Protein AF-X1DCF5-F1 (afdb_monomer)

Radius of gyration: 24.61 Å; Cα contacts (8 Å, |Δi|>4): 69; chains: 1; bounding box: 51×44×69 Å

Structure (mmCIF, N/CA/C/O backbone):
data_AF-X1DCF5-F1
#
_entry.id   AF-X1DCF5-F1
#
loop_
_atom_site.group_PDB
_atom_site.id
_atom_site.type_symbol
_atom_site.label_atom_id
_atom_site.l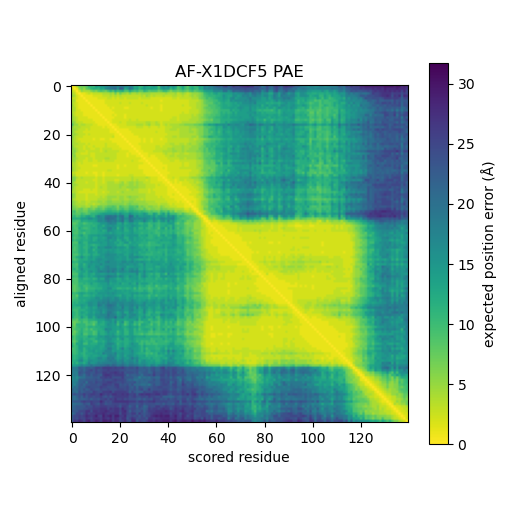abel_alt_id
_atom_site.label_comp_id
_atom_site.label_asym_id
_atom_site.label_entity_id
_atom_site.label_seq_id
_atom_site.pdbx_PDB_ins_code
_atom_site.Cartn_x
_atom_site.Cartn_y
_atom_site.Cartn_z
_atom_site.occupancy
_atom_site.B_iso_or_equiv
_atom_site.auth_seq_id
_atom_site.auth_comp_id
_atom_site.auth_asym_id
_atom_site.auth_atom_id
_atom_site.pdbx_PDB_model_num
ATOM 1 N N . MET A 1 1 ? -8.708 -1.038 5.084 1.00 56.81 1 MET A N 1
ATOM 2 C CA . MET A 1 1 ? -8.539 0.153 5.953 1.00 56.81 1 MET A CA 1
ATOM 3 C C . MET A 1 1 ? -9.930 0.722 6.205 1.00 56.81 1 MET A C 1
ATOM 5 O O . MET A 1 1 ? -10.737 0.665 5.289 1.00 56.81 1 MET A O 1
ATOM 9 N N . VAL A 1 2 ? -10.274 1.160 7.418 1.00 62.06 2 VAL A N 1
ATOM 10 C CA . VAL A 1 2 ? -11.663 1.565 7.713 1.00 62.06 2 VAL A CA 1
ATOM 11 C C . VAL A 1 2 ? -11.888 2.995 7.244 1.00 62.06 2 VAL A C 1
ATOM 13 O O . VAL A 1 2 ? -11.294 3.927 7.783 1.00 62.06 2 VAL A O 1
ATOM 16 N N . ASN A 1 3 ? -12.717 3.134 6.211 1.00 76.62 3 ASN A N 1
ATOM 17 C CA . ASN A 1 3 ? -13.046 4.404 5.577 1.00 76.62 3 ASN A CA 1
ATOM 18 C C . ASN A 1 3 ? -13.928 5.270 6.505 1.00 76.62 3 ASN A C 1
ATOM 20 O O . ASN A 1 3 ? -14.610 4.743 7.390 1.00 76.62 3 ASN A 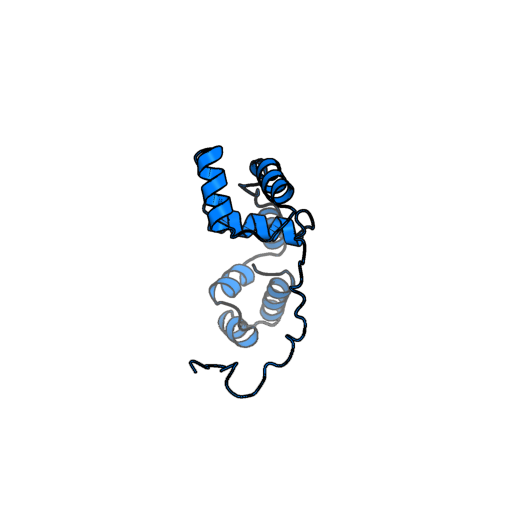O 1
ATOM 24 N N . LYS A 1 4 ? -13.946 6.593 6.301 1.00 84.88 4 LYS A N 1
ATOM 25 C CA . LYS A 1 4 ? -14.737 7.564 7.086 1.00 84.88 4 LYS A CA 1
ATOM 26 C C . LYS A 1 4 ? -16.213 7.172 7.176 1.00 84.88 4 LYS A C 1
ATOM 28 O O . LYS A 1 4 ? -16.801 7.231 8.253 1.00 84.88 4 LYS A O 1
ATOM 33 N N . ILE A 1 5 ? -16.755 6.655 6.075 1.00 87.50 5 ILE A N 1
ATOM 34 C CA . ILE A 1 5 ? -18.135 6.166 5.961 1.00 87.50 5 ILE A CA 1
ATOM 35 C C . ILE A 1 5 ? -18.414 5.030 6.960 1.00 87.50 5 ILE A C 1
ATOM 37 O O . ILE A 1 5 ? -19.437 5.033 7.641 1.00 87.50 5 ILE A O 1
ATOM 41 N N . MET A 1 6 ? -17.487 4.079 7.115 1.00 89.56 6 MET A N 1
ATOM 42 C CA . MET A 1 6 ? -17.650 2.951 8.042 1.00 89.56 6 MET A CA 1
ATOM 43 C C . MET A 1 6 ? -17.630 3.419 9.503 1.00 89.56 6 MET A C 1
ATOM 45 O O . MET A 1 6 ? -18.449 2.966 10.300 1.00 89.56 6 MET A O 1
ATOM 49 N N . TYR A 1 7 ? -16.727 4.345 9.855 1.00 92.12 7 TYR A N 1
ATOM 50 C CA . TYR A 1 7 ? -16.682 4.938 11.198 1.00 92.12 7 TYR A CA 1
ATOM 51 C C . TYR A 1 7 ? -17.992 5.661 11.533 1.00 92.12 7 TYR A C 1
ATOM 53 O O . TYR A 1 7 ? -18.589 5.404 12.579 1.00 92.12 7 TYR A O 1
ATOM 61 N N . GLN A 1 8 ? -18.471 6.507 10.618 1.00 92.50 8 GLN A N 1
ATOM 62 C CA . GLN A 1 8 ? -19.729 7.233 10.780 1.00 92.50 8 GLN A CA 1
ATOM 63 C C . GLN A 1 8 ? -20.922 6.282 10.916 1.00 92.50 8 GLN A C 1
ATOM 65 O O . GLN A 1 8 ? -21.755 6.491 11.796 1.00 92.50 8 GLN A O 1
ATOM 70 N N . LYS A 1 9 ? -20.968 5.201 10.124 1.00 93.75 9 LYS A N 1
ATOM 71 C CA . LYS A 1 9 ? -22.010 4.166 10.214 1.00 93.75 9 LYS A CA 1
ATOM 72 C C . LYS A 1 9 ? -22.028 3.505 11.599 1.00 93.75 9 LYS A C 1
ATOM 74 O O . LYS A 1 9 ? -23.087 3.404 12.208 1.00 93.75 9 LYS A O 1
ATOM 79 N N . ILE A 1 10 ? -20.866 3.136 12.148 1.00 94.19 10 ILE A N 1
ATOM 80 C CA . ILE A 1 10 ? -20.762 2.561 13.505 1.00 94.19 10 ILE A CA 1
ATOM 81 C C . ILE A 1 10 ? -21.236 3.563 14.571 1.00 94.19 10 ILE A C 1
ATOM 83 O O . ILE A 1 10 ? -22.005 3.196 15.459 1.00 94.19 10 ILE A O 1
ATOM 87 N N . GLN A 1 11 ? -20.812 4.829 14.487 1.00 94.44 11 GLN A N 1
ATOM 88 C CA . GLN A 1 11 ? -21.227 5.869 15.441 1.00 94.44 11 GLN A CA 1
ATOM 89 C C . GLN A 1 11 ? -22.714 6.224 15.324 1.00 94.44 11 GLN A C 1
ATOM 91 O O . GLN A 1 11 ? -23.342 6.597 16.312 1.00 94.44 11 GLN A O 1
ATOM 96 N N . HIS A 1 12 ? -23.298 6.119 14.130 1.00 94.69 12 HIS A N 1
ATOM 97 C CA . HIS A 1 12 ? -24.735 6.281 13.909 1.00 94.69 12 HIS A CA 1
ATOM 98 C C . HIS A 1 12 ? -25.540 5.212 14.647 1.00 94.69 12 HIS A C 1
ATOM 100 O O . HIS A 1 12 ? -26.401 5.550 15.454 1.00 94.69 12 HIS A O 1
ATOM 106 N N . PHE A 1 13 ? -25.210 3.933 14.458 1.00 94.75 13 PHE A N 1
ATOM 107 C CA . PHE A 1 13 ? -25.896 2.849 15.166 1.00 94.75 13 PHE A CA 1
ATOM 108 C C . PHE A 1 13 ? -25.682 2.897 16.680 1.00 94.75 13 PHE A C 1
ATOM 110 O O . PHE A 1 13 ? -26.622 2.669 17.438 1.00 94.75 13 PHE A O 1
ATOM 117 N N . LYS A 1 14 ? -24.482 3.279 17.133 1.00 94.00 14 LYS A N 1
ATOM 118 C CA . LYS A 1 14 ? -24.216 3.522 18.556 1.00 94.00 14 LYS A CA 1
ATOM 119 C C . LYS A 1 14 ? -25.152 4.584 19.140 1.00 94.00 14 LYS A C 1
ATOM 121 O O . LYS A 1 14 ? -25.710 4.373 20.209 1.00 94.00 14 LYS A O 1
ATOM 126 N N . ARG A 1 15 ? -25.341 5.711 18.442 1.00 94.44 15 ARG A N 1
ATOM 127 C CA . ARG A 1 15 ? -26.264 6.781 18.867 1.00 94.44 15 ARG A CA 1
ATOM 128 C C . ARG A 1 15 ? -27.724 6.328 18.886 1.00 94.44 15 ARG A C 1
ATOM 130 O O . ARG A 1 15 ? -28.491 6.829 19.693 1.00 94.44 15 ARG A O 1
ATOM 137 N N . LYS A 1 16 ? -28.086 5.356 18.044 1.00 94.56 16 LYS A N 1
ATOM 138 C CA . LYS A 1 16 ? -29.400 4.697 18.050 1.00 94.56 16 LYS A CA 1
ATOM 139 C C . LYS A 1 16 ? -29.566 3.623 19.140 1.00 94.56 16 LYS A C 1
ATOM 141 O O . LYS A 1 16 ? -30.623 3.012 19.201 1.00 94.56 16 LYS A O 1
ATOM 146 N N . GLY A 1 17 ? -28.550 3.366 19.968 1.00 94.00 17 GLY A N 1
ATOM 147 C CA . GLY A 1 17 ? -28.625 2.395 21.067 1.00 94.00 17 GLY A CA 1
ATOM 148 C C . GLY A 1 17 ? -28.310 0.944 20.689 1.00 94.00 17 GLY A C 1
ATOM 149 O O . GLY A 1 17 ? -28.519 0.049 21.500 1.00 94.00 17 GLY A O 1
ATOM 150 N N . PHE A 1 18 ? -27.783 0.685 19.488 1.00 94.56 18 PHE A N 1
ATOM 151 C CA . PHE A 1 18 ? -27.455 -0.678 19.060 1.00 94.56 18 PHE A CA 1
ATOM 152 C C . PHE A 1 18 ? -26.264 -1.238 19.839 1.00 94.56 18 PHE A C 1
ATOM 154 O O . PHE A 1 18 ? -25.262 -0.548 20.067 1.00 94.56 18 PHE A O 1
ATOM 161 N N . THR A 1 19 ? -26.320 -2.532 20.164 1.00 94.88 19 THR A N 1
ATOM 162 C CA . THR A 1 19 ? -25.177 -3.223 20.763 1.00 94.88 19 THR A CA 1
ATOM 163 C C . THR A 1 19 ? -24.071 -3.448 19.727 1.00 94.88 19 THR A C 1
ATOM 165 O O . THR A 1 19 ? -24.294 -3.466 18.515 1.00 94.88 19 THR A O 1
ATOM 168 N N . LYS A 1 20 ? -22.837 -3.689 20.188 1.00 94.50 20 LYS A N 1
ATOM 169 C CA . LYS A 1 20 ? -21.716 -4.017 19.288 1.00 94.50 20 LYS A CA 1
ATOM 170 C C . LYS A 1 20 ? -21.998 -5.259 18.430 1.00 94.50 20 LYS A C 1
ATOM 172 O O . LYS A 1 20 ? -21.485 -5.333 17.318 1.00 94.50 20 LYS A O 1
ATOM 177 N N . ALA A 1 21 ? -22.750 -6.232 18.950 1.00 94.62 21 ALA A N 1
ATOM 178 C CA . ALA A 1 21 ? -23.097 -7.454 18.226 1.00 94.62 21 ALA A CA 1
ATOM 179 C C . ALA A 1 21 ? -24.100 -7.171 17.100 1.00 94.62 21 ALA A C 1
ATOM 181 O O . ALA A 1 21 ? -23.928 -7.668 15.989 1.00 94.62 21 ALA A O 1
ATOM 182 N N . ASP A 1 22 ? -25.086 -6.315 17.356 1.00 94.81 22 ASP A N 1
ATOM 183 C CA . ASP A 1 22 ? -26.091 -5.943 16.355 1.00 94.81 22 ASP A CA 1
ATOM 184 C C . ASP A 1 22 ? -25.469 -5.094 15.255 1.00 94.81 22 ASP A C 1
ATOM 186 O O . ASP A 1 22 ? -25.703 -5.341 14.082 1.00 94.81 22 ASP A O 1
ATOM 190 N N . ILE A 1 23 ? -24.549 -4.190 15.603 1.00 94.06 23 ILE A N 1
ATOM 191 C CA . ILE A 1 23 ? -23.789 -3.433 14.601 1.00 94.06 23 ILE A CA 1
ATOM 192 C C . ILE A 1 23 ? -22.998 -4.370 13.685 1.00 94.06 23 ILE A C 1
ATOM 194 O O . ILE A 1 23 ? -22.948 -4.130 12.483 1.00 94.06 23 ILE A O 1
ATOM 198 N N . VAL A 1 24 ? -22.377 -5.434 14.207 1.00 95.25 24 VAL A N 1
ATOM 199 C CA . VAL A 1 24 ? -21.679 -6.424 13.364 1.00 95.25 24 VAL A CA 1
ATOM 200 C C . VAL A 1 24 ? -22.652 -7.096 12.395 1.00 95.25 24 VAL A C 1
ATOM 202 O O . VAL A 1 24 ? -22.334 -7.184 11.211 1.00 95.25 24 VAL A O 1
ATOM 205 N N . ARG A 1 25 ? -23.832 -7.510 12.876 1.00 94.31 25 ARG A N 1
ATOM 206 C CA . ARG A 1 25 ? -24.875 -8.147 12.057 1.00 94.31 25 ARG A CA 1
ATOM 207 C C . ARG A 1 25 ? -25.408 -7.208 10.968 1.00 94.31 25 ARG A C 1
ATOM 209 O O . ARG A 1 25 ? -25.388 -7.573 9.802 1.00 94.31 25 ARG A O 1
ATOM 216 N N . GLU A 1 26 ? -25.760 -5.978 11.328 1.00 93.19 26 GLU A N 1
ATOM 217 C CA . GLU A 1 26 ? -26.336 -4.975 10.417 1.00 93.19 26 GLU A CA 1
ATOM 218 C C . GLU A 1 26 ? -25.335 -4.411 9.402 1.00 93.19 26 GLU A C 1
ATOM 220 O O . GLU A 1 26 ? -25.681 -4.023 8.287 1.00 93.19 26 GLU A O 1
ATOM 225 N N . THR A 1 27 ? -24.064 -4.282 9.792 1.00 89.62 27 THR A N 1
ATOM 226 C CA . THR A 1 27 ? -23.052 -3.652 8.932 1.00 89.62 27 THR A CA 1
ATOM 227 C C . THR A 1 27 ? -22.200 -4.650 8.155 1.00 89.62 27 THR A C 1
ATOM 229 O O . THR A 1 27 ? -21.484 -4.219 7.251 1.00 89.62 27 THR A O 1
ATOM 232 N N . GLY A 1 28 ? -22.229 -5.939 8.513 1.00 91.25 28 GLY A N 1
ATOM 233 C CA . GLY A 1 28 ? -21.340 -6.970 7.963 1.00 91.25 28 GLY A CA 1
ATOM 234 C C . GLY A 1 28 ? -19.855 -6.731 8.268 1.00 91.25 28 GLY A C 1
ATOM 235 O O . GLY A 1 28 ? -18.975 -7.340 7.662 1.00 91.25 28 GLY A O 1
ATOM 236 N N . LEU A 1 29 ? -19.537 -5.803 9.177 1.00 91.31 29 LEU A N 1
ATOM 237 C CA . LEU A 1 29 ? -18.163 -5.418 9.477 1.00 91.31 29 LEU A CA 1
ATOM 238 C C . LEU A 1 29 ? -17.488 -6.418 10.410 1.00 91.31 29 LEU A C 1
ATOM 240 O O . LEU A 1 29 ? -18.095 -6.958 11.330 1.00 91.31 29 LEU A O 1
ATOM 244 N N . ASN A 1 30 ? -16.172 -6.579 10.245 1.00 91.56 30 ASN A N 1
ATOM 245 C CA . ASN A 1 30 ? -15.376 -7.408 11.143 1.00 91.56 30 ASN A CA 1
ATOM 246 C C . ASN A 1 30 ? -15.572 -6.987 12.616 1.00 91.56 30 ASN A C 1
ATOM 248 O O . ASN A 1 30 ? -15.445 -5.8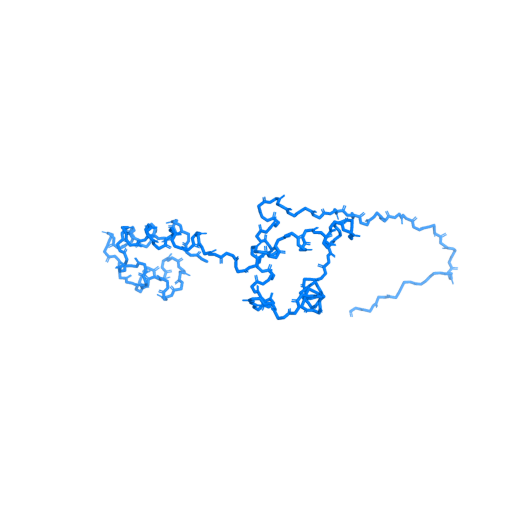08 12.963 1.00 91.56 30 ASN A O 1
ATOM 252 N N . LYS A 1 31 ? -15.796 -7.968 13.496 1.00 93.62 31 LYS A N 1
ATOM 253 C CA . LYS A 1 31 ? -15.991 -7.778 14.942 1.00 93.62 31 LYS A CA 1
ATOM 254 C C . LYS A 1 31 ? -14.938 -6.867 15.585 1.00 93.62 31 LYS A C 1
ATOM 256 O O . LYS A 1 31 ? -15.290 -5.949 16.325 1.00 93.62 31 LYS A O 1
ATOM 261 N N . ARG A 1 32 ? -13.651 -7.056 15.265 1.00 91.88 32 ARG A N 1
ATOM 262 C CA . ARG A 1 32 ? -12.551 -6.234 15.809 1.00 91.88 32 ARG A CA 1
ATOM 263 C C . ARG A 1 32 ? -12.644 -4.779 15.351 1.00 91.88 32 ARG A C 1
ATOM 265 O O . ARG A 1 32 ? -12.375 -3.873 16.136 1.00 91.88 32 ARG A O 1
ATOM 272 N N . THR A 1 33 ? -13.057 -4.554 14.105 1.00 90.94 33 THR A N 1
ATOM 273 C CA . THR A 1 33 ? -13.303 -3.215 13.556 1.00 90.94 33 THR A CA 1
ATOM 274 C C . THR A 1 33 ? -14.421 -2.522 14.321 1.00 90.94 33 THR A C 1
ATOM 276 O O . THR A 1 33 ? -14.204 -1.432 14.849 1.00 90.94 33 THR A O 1
ATOM 279 N N . VAL A 1 34 ? -15.584 -3.167 14.449 1.00 94.06 34 VAL A N 1
ATOM 280 C CA . VAL A 1 34 ? -16.724 -2.587 15.171 1.00 94.06 34 VAL A CA 1
ATOM 281 C C . VAL A 1 34 ? -16.327 -2.234 16.598 1.00 94.06 34 VAL A C 1
ATOM 283 O O . VAL A 1 34 ? -16.520 -1.101 17.023 1.00 94.06 34 VAL A O 1
ATOM 286 N N . TRP A 1 35 ? -15.684 -3.153 17.316 1.00 93.88 35 TRP A N 1
ATOM 287 C CA . TRP A 1 35 ? -15.281 -2.929 18.703 1.00 93.88 35 TRP A CA 1
ATOM 288 C C . TRP A 1 35 ? -14.301 -1.769 18.864 1.00 93.88 35 TRP A C 1
ATOM 290 O O . TRP A 1 35 ? -14.487 -0.928 19.744 1.00 93.88 35 TRP A O 1
ATOM 300 N N . LYS A 1 36 ? -13.290 -1.696 17.992 1.00 91.81 36 LYS A N 1
ATOM 301 C CA . LYS A 1 36 ? -12.299 -0.619 18.002 1.00 91.81 36 LYS A CA 1
ATOM 302 C C . LYS A 1 36 ? -12.954 0.744 17.797 1.00 91.81 36 LYS A C 1
ATOM 304 O O . LYS A 1 36 ? -12.678 1.671 18.554 1.00 91.81 36 LYS A O 1
ATOM 309 N N . TYR A 1 37 ? -13.792 0.878 16.771 1.00 92.69 37 TYR A N 1
ATOM 310 C CA . TYR A 1 37 ? -14.348 2.177 16.396 1.00 92.69 37 TYR A CA 1
ATOM 311 C C . TYR A 1 37 ? -15.555 2.582 17.233 1.00 92.69 37 TYR A C 1
ATOM 313 O O . TYR A 1 37 ? -15.737 3.774 17.443 1.00 92.69 37 TYR A O 1
ATOM 321 N N . TYR A 1 38 ? -16.315 1.637 17.788 1.00 93.25 38 TYR A N 1
ATOM 322 C CA . TYR A 1 38 ? -17.426 1.919 18.703 1.00 93.25 38 TYR A CA 1
ATOM 323 C C . TYR A 1 38 ? -16.971 2.706 19.943 1.00 93.25 38 TYR A C 1
ATOM 325 O O . TYR A 1 38 ? -17.631 3.658 20.373 1.00 93.25 38 TYR A O 1
ATOM 333 N N . SER A 1 39 ? -15.809 2.347 20.495 1.00 91.62 39 SER A N 1
ATOM 334 C CA . SER A 1 39 ? -15.211 3.016 21.660 1.00 91.62 39 SER A CA 1
ATOM 335 C C . SER A 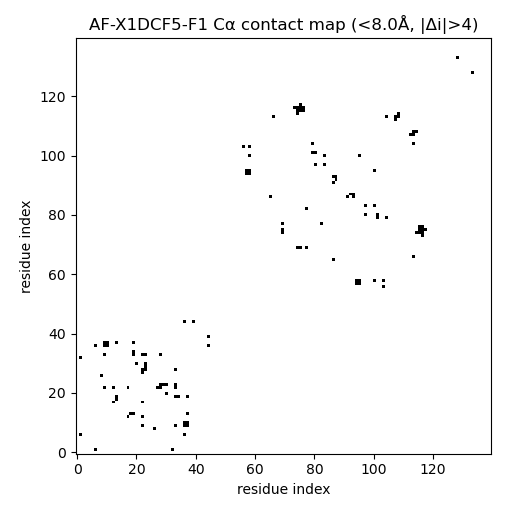1 39 ? -14.317 4.213 21.297 1.00 91.62 39 SER A C 1
ATOM 337 O O . SER A 1 39 ? -13.782 4.873 22.186 1.00 91.62 39 SER A O 1
ATOM 339 N N . MET A 1 40 ? -14.123 4.509 20.008 1.00 92.06 40 MET A N 1
ATOM 340 C CA . MET A 1 40 ? -13.229 5.574 19.549 1.00 92.06 40 MET A CA 1
ATOM 341 C C . MET A 1 40 ? -13.989 6.892 19.371 1.00 92.06 40 MET A C 1
ATOM 343 O O . MET A 1 40 ? -14.920 6.978 18.570 1.00 92.06 40 MET A O 1
ATOM 347 N N . SER A 1 41 ? -13.563 7.935 20.087 1.00 91.50 41 SER A N 1
ATOM 348 C CA . SER A 1 41 ? -14.097 9.288 19.904 1.00 91.50 41 SER A CA 1
ATOM 349 C C . SER A 1 41 ? -13.673 9.888 18.566 1.00 91.50 41 SER A C 1
ATOM 351 O O . SER A 1 41 ? -12.645 9.505 18.004 1.00 91.50 41 SER A O 1
ATOM 353 N N . GLU A 1 42 ? -14.426 10.875 18.090 1.00 88.88 42 GLU A N 1
ATOM 354 C CA . GLU A 1 42 ? -14.153 11.544 16.817 1.00 88.88 42 GLU A CA 1
ATOM 355 C C . GLU A 1 42 ? -12.763 12.193 16.804 1.00 88.88 42 GLU A C 1
ATOM 357 O O . GLU A 1 42 ? -11.973 11.945 15.900 1.00 88.88 42 GLU A O 1
ATOM 362 N N . LYS A 1 43 ? -12.375 12.883 17.887 1.00 89.81 43 LYS A N 1
ATOM 363 C CA . LYS A 1 43 ? -11.024 13.456 18.036 1.00 89.81 43 LYS A CA 1
ATOM 364 C C . LYS A 1 43 ? -9.910 12.399 17.978 1.00 89.81 43 LYS A C 1
ATOM 366 O O . LYS A 1 43 ? -8.812 12.691 17.506 1.00 89.81 43 LYS A O 1
ATOM 371 N N . LYS A 1 44 ? -10.152 11.181 18.488 1.00 89.94 44 LYS A N 1
ATOM 372 C CA . LYS A 1 44 ? -9.200 10.058 18.372 1.00 89.94 44 LYS A CA 1
ATOM 373 C C . LYS A 1 44 ? -9.198 9.482 16.957 1.00 89.94 44 LYS A C 1
ATOM 375 O O . LYS A 1 44 ? -8.134 9.114 16.469 1.00 89.94 44 LYS A O 1
ATOM 380 N N . TYR A 1 45 ? -10.356 9.426 16.306 1.00 89.06 45 TYR A N 1
ATOM 381 C CA . TYR A 1 45 ? -10.480 8.974 14.927 1.00 89.06 45 TYR A CA 1
ATOM 382 C C . TYR A 1 45 ? -9.751 9.907 13.954 1.00 89.06 45 TYR A C 1
ATOM 384 O O . TYR A 1 45 ? -8.959 9.417 13.155 1.00 89.06 45 TYR A O 1
ATOM 392 N N . SER A 1 46 ? -9.925 11.228 14.070 1.00 86.00 46 SER A N 1
ATOM 393 C CA . SER A 1 46 ? -9.229 12.210 13.226 1.00 86.00 46 SER A CA 1
ATOM 394 C C . SER A 1 46 ? -7.711 12.069 13.337 1.00 86.00 46 SER A C 1
ATOM 396 O O . SER A 1 46 ? -7.045 11.850 12.329 1.00 86.00 46 SER A O 1
ATOM 398 N N . ARG A 1 47 ? -7.175 12.025 14.567 1.00 86.44 47 ARG A N 1
ATOM 399 C CA . ARG A 1 47 ? -5.739 11.782 14.807 1.00 86.44 47 ARG A CA 1
ATOM 400 C C . ARG A 1 47 ? -5.263 10.432 14.268 1.00 86.44 47 ARG A C 1
ATOM 402 O O . ARG A 1 47 ? -4.154 10.312 13.755 1.00 86.44 47 ARG A O 1
ATOM 409 N N . TYR A 1 48 ? -6.087 9.391 14.391 1.00 85.19 48 TYR A N 1
ATOM 410 C CA . TYR A 1 48 ? -5.770 8.074 13.842 1.00 85.19 48 TYR A CA 1
ATOM 411 C C . TYR A 1 48 ? -5.694 8.108 12.312 1.00 85.19 48 TYR A C 1
ATOM 413 O O . TYR A 1 48 ? -4.774 7.524 11.746 1.00 85.19 48 TYR A O 1
ATOM 421 N N . ILE A 1 49 ? -6.629 8.786 11.645 1.00 82.00 49 ILE A N 1
ATOM 422 C CA . ILE A 1 49 ? -6.630 8.918 10.187 1.00 82.00 49 ILE A CA 1
ATOM 423 C C . ILE A 1 49 ? -5.455 9.757 9.706 1.00 82.00 49 ILE A C 1
ATOM 425 O O . ILE A 1 49 ? -4.825 9.345 8.742 1.00 82.00 49 ILE A O 1
ATOM 429 N N . GLU A 1 50 ? -5.103 10.851 10.380 1.00 78.06 50 GLU A N 1
ATOM 430 C CA . GLU A 1 50 ? -3.888 11.615 10.066 1.00 78.06 50 GLU A CA 1
ATOM 431 C C . GLU A 1 50 ? -2.646 10.723 10.155 1.00 78.06 50 GLU A C 1
ATOM 433 O O . GLU A 1 50 ? -1.917 10.575 9.177 1.00 78.06 50 GLU A O 1
ATOM 438 N N . LYS A 1 51 ? -2.467 10.005 11.270 1.00 74.50 51 LYS A N 1
ATOM 439 C CA . LYS A 1 51 ? -1.336 9.081 11.446 1.00 74.50 51 LYS A CA 1
ATOM 440 C C . LYS A 1 51 ? -1.303 7.960 10.401 1.00 74.50 51 LYS A C 1
ATOM 442 O O . LYS A 1 51 ? -0.235 7.493 10.021 1.00 74.50 51 LYS A O 1
ATOM 447 N N . VAL A 1 52 ? -2.465 7.461 9.978 1.00 71.94 52 VAL A N 1
ATOM 448 C CA . VAL A 1 52 ? -2.547 6.376 8.988 1.00 71.94 52 VAL A CA 1
ATOM 449 C C . VAL A 1 52 ? -2.380 6.890 7.558 1.00 71.94 52 VAL A C 1
ATOM 451 O O . VAL A 1 52 ? -1.793 6.174 6.748 1.00 71.94 52 VAL A O 1
ATOM 454 N N . ARG A 1 53 ? -2.853 8.105 7.251 1.00 65.00 53 ARG A N 1
ATOM 455 C CA . ARG A 1 53 ? -2.637 8.777 5.962 1.00 65.00 53 ARG A CA 1
ATOM 456 C C . ARG A 1 53 ? -1.156 9.049 5.737 1.00 65.00 53 ARG A C 1
ATOM 458 O O . ARG A 1 53 ? -0.647 8.711 4.677 1.00 65.00 53 ARG A O 1
ATOM 465 N N . TYR A 1 54 ? -0.468 9.551 6.758 1.00 58.91 54 TYR A N 1
ATOM 466 C CA . TYR A 1 54 ? 0.964 9.843 6.721 1.00 58.91 54 TYR A CA 1
ATOM 467 C C . TYR A 1 54 ? 1.807 8.700 7.293 1.00 58.91 54 TYR A C 1
ATOM 469 O O . TYR A 1 54 ? 2.773 8.929 8.018 1.00 58.91 54 TYR A O 1
ATOM 477 N N . ARG A 1 55 ? 1.455 7.439 7.000 1.00 63.97 55 ARG A N 1
ATOM 478 C CA . ARG A 1 55 ? 2.431 6.363 7.211 1.00 63.97 55 ARG A CA 1
ATOM 479 C C . ARG A 1 55 ? 3.593 6.626 6.268 1.00 63.97 55 ARG A C 1
ATOM 481 O O . ARG A 1 55 ? 3.401 6.502 5.059 1.00 63.97 55 ARG A O 1
ATOM 488 N N . THR A 1 56 ? 4.754 6.949 6.837 1.00 69.88 56 THR A N 1
ATOM 489 C CA . THR A 1 56 ? 6.021 7.058 6.116 1.00 69.88 56 THR A CA 1
ATOM 490 C C . THR A 1 56 ? 6.131 5.877 5.169 1.00 69.88 56 THR A C 1
ATOM 492 O O . THR A 1 56 ? 6.050 4.715 5.591 1.00 69.88 56 THR A O 1
ATOM 495 N N . LYS A 1 57 ? 6.206 6.164 3.872 1.00 83.00 57 LYS A N 1
ATOM 496 C CA . LYS A 1 57 ? 6.373 5.115 2.882 1.00 83.00 57 LYS A CA 1
ATOM 497 C C . LYS A 1 57 ? 7.832 4.702 2.987 1.00 83.00 57 LYS A C 1
ATOM 499 O O . LYS A 1 57 ? 8.725 5.436 2.606 1.00 83.00 57 LYS A O 1
ATOM 504 N N . ILE A 1 58 ? 8.080 3.533 3.562 1.00 88.12 58 ILE A N 1
ATOM 505 C CA . ILE A 1 58 ? 9.444 3.080 3.871 1.00 88.12 58 ILE A CA 1
ATOM 506 C C . ILE A 1 58 ? 10.328 3.007 2.601 1.00 88.12 58 ILE A C 1
ATOM 508 O O . ILE A 1 58 ? 11.540 3.166 2.675 1.00 88.12 58 ILE A O 1
ATOM 512 N N . PHE A 1 59 ? 9.708 2.846 1.428 1.00 91.56 59 PHE A N 1
ATOM 513 C CA . PHE A 1 59 ? 10.361 2.849 0.116 1.00 91.56 59 PHE A CA 1
ATOM 514 C C . PHE A 1 59 ? 10.420 4.224 -0.576 1.00 91.56 59 PHE A C 1
ATOM 516 O O . PHE A 1 59 ? 10.876 4.304 -1.710 1.00 91.56 59 PHE A O 1
ATOM 523 N N . GLU A 1 60 ? 9.995 5.308 0.074 1.00 90.69 60 GLU A N 1
ATOM 524 C CA . GLU A 1 60 ? 10.061 6.673 -0.476 1.00 90.69 60 GLU A CA 1
ATOM 525 C C . GLU A 1 60 ? 11.476 7.091 -0.897 1.00 90.69 60 GLU A C 1
ATOM 527 O O . GLU A 1 60 ? 11.631 7.550 -2.030 1.00 90.69 60 GLU A O 1
ATOM 532 N N . PRO A 1 61 ? 12.538 6.812 -0.108 1.00 91.19 61 PRO A N 1
ATOM 533 C CA . PRO A 1 61 ? 13.914 7.079 -0.540 1.00 91.19 61 PRO A CA 1
ATOM 534 C C . PRO A 1 61 ? 14.334 6.288 -1.789 1.00 91.19 61 PRO A C 1
ATOM 536 O O . PRO A 1 61 ? 15.243 6.692 -2.506 1.00 91.19 61 PRO A O 1
ATOM 539 N N . TYR A 1 62 ? 13.654 5.173 -2.069 1.00 92.44 62 TYR A N 1
ATOM 540 C CA . TYR A 1 62 ? 13.909 4.296 -3.211 1.00 92.44 62 TYR A CA 1
ATOM 541 C C . TYR A 1 62 ? 13.039 4.655 -4.423 1.00 92.44 62 TYR A C 1
ATOM 543 O O . TYR A 1 62 ? 13.129 4.001 -5.460 1.00 92.44 62 TYR A O 1
ATOM 551 N N . GLN A 1 63 ? 12.218 5.709 -4.350 1.00 94.06 63 GLN A N 1
ATOM 552 C CA . GLN A 1 63 ? 11.415 6.151 -5.490 1.00 94.06 63 GLN A CA 1
ATOM 553 C C . GLN A 1 63 ? 12.265 6.469 -6.730 1.00 94.06 63 GLN A C 1
ATOM 555 O O . GLN A 1 63 ? 11.913 5.971 -7.801 1.00 94.06 63 GLN A O 1
ATOM 560 N N . PRO A 1 64 ? 13.376 7.232 -6.639 1.00 95.00 64 PRO A N 1
ATOM 561 C CA . PRO A 1 64 ? 14.187 7.526 -7.817 1.00 95.00 64 PRO A CA 1
ATOM 562 C C . PRO A 1 64 ? 14.740 6.276 -8.529 1.00 95.00 64 PRO A C 1
ATOM 564 O O . PRO A 1 64 ? 14.516 6.165 -9.737 1.00 95.00 64 PRO A O 1
ATOM 567 N N . PRO A 1 65 ? 15.391 5.301 -7.851 1.00 94.38 65 PRO A N 1
ATOM 568 C CA . PRO A 1 65 ? 15.879 4.101 -8.530 1.00 94.38 65 PRO A CA 1
ATOM 569 C C . PRO A 1 65 ? 14.745 3.228 -9.081 1.00 94.38 65 PRO A C 1
ATOM 571 O O . PRO A 1 65 ? 14.888 2.688 -10.175 1.00 94.38 65 PRO A O 1
ATOM 574 N N . ILE A 1 66 ? 13.598 3.147 -8.395 1.00 94.44 66 ILE A N 1
ATOM 575 C CA . ILE A 1 66 ? 12.413 2.435 -8.899 1.00 94.44 66 ILE A CA 1
ATOM 576 C C . ILE A 1 66 ? 11.928 3.054 -10.215 1.00 94.44 66 ILE A C 1
ATOM 578 O O . ILE A 1 66 ? 11.738 2.345 -11.201 1.00 94.44 66 ILE A O 1
ATOM 582 N N . LEU A 1 67 ? 11.723 4.374 -10.251 1.00 95.31 67 LEU A N 1
ATOM 583 C CA . LEU A 1 67 ? 11.235 5.057 -11.452 1.00 95.31 67 LEU A CA 1
ATOM 584 C C . LEU A 1 67 ? 12.248 4.982 -12.594 1.00 95.31 67 LEU A C 1
ATOM 586 O O . LEU A 1 67 ? 11.851 4.797 -13.742 1.00 95.31 67 LEU A O 1
ATOM 590 N N . ASN A 1 68 ? 13.545 5.070 -12.286 1.00 95.06 68 ASN A N 1
ATOM 591 C CA . ASN A 1 68 ? 14.593 4.892 -13.282 1.00 95.06 68 ASN A CA 1
ATOM 592 C C . ASN A 1 68 ? 14.556 3.485 -13.895 1.00 95.06 68 ASN A C 1
ATOM 594 O O . ASN A 1 68 ? 14.642 3.352 -15.111 1.00 95.06 68 ASN A O 1
ATOM 598 N N . LEU A 1 69 ? 14.353 2.445 -13.081 1.00 94.56 69 LEU A N 1
ATOM 599 C CA . LEU A 1 69 ? 14.240 1.071 -13.565 1.00 94.56 69 LEU A CA 1
ATOM 600 C C . LEU A 1 69 ? 13.047 0.884 -14.514 1.00 94.56 69 LEU A C 1
ATOM 602 O O . LEU A 1 69 ? 13.193 0.269 -15.566 1.00 94.56 69 LEU A O 1
ATOM 606 N N . TYR A 1 70 ? 11.877 1.440 -14.193 1.00 94.50 70 TYR A N 1
ATOM 607 C CA . TYR A 1 70 ? 10.745 1.394 -15.124 1.00 94.50 70 TYR A CA 1
ATOM 608 C C . TYR A 1 70 ? 10.999 2.230 -16.382 1.00 94.50 70 TYR A C 1
ATOM 610 O O . TYR A 1 70 ? 10.618 1.804 -17.468 1.00 94.50 70 TYR A O 1
ATOM 618 N N . LYS A 1 71 ? 11.681 3.375 -16.263 1.00 94.00 71 LYS A N 1
ATOM 619 C CA . LYS A 1 71 ? 12.031 4.230 -17.403 1.00 94.00 71 LYS A CA 1
ATOM 620 C C . LYS A 1 71 ? 12.946 3.519 -18.403 1.00 94.00 71 LYS A C 1
ATOM 622 O O . LYS A 1 71 ? 12.693 3.615 -19.596 1.00 94.00 71 LYS A O 1
ATOM 627 N N . VAL A 1 72 ? 13.975 2.801 -17.941 1.00 94.88 72 VAL A N 1
ATOM 628 C CA . VAL A 1 72 ? 14.886 2.051 -18.834 1.00 94.88 72 VAL A CA 1
ATOM 629 C C . VAL A 1 72 ? 14.241 0.809 -19.457 1.00 94.88 72 VAL A C 1
ATOM 631 O O . VAL A 1 72 ? 14.769 0.277 -20.422 1.00 94.88 72 VAL A O 1
ATOM 634 N N . ASN A 1 73 ? 13.101 0.361 -18.924 1.00 91.69 73 ASN A N 1
ATOM 635 C CA . ASN A 1 73 ? 12.296 -0.739 -19.463 1.00 91.69 73 ASN A CA 1
ATOM 636 C C . ASN A 1 73 ? 11.048 -0.225 -20.203 1.00 91.69 73 ASN A C 1
ATOM 638 O O . ASN A 1 73 ? 10.011 -0.889 -20.193 1.00 91.69 73 ASN A O 1
ATOM 642 N N . ASP A 1 74 ? 11.101 0.984 -20.771 1.00 91.69 74 ASP A N 1
ATOM 643 C CA . ASP A 1 74 ? 10.008 1.604 -21.536 1.00 91.69 74 ASP A CA 1
ATOM 644 C C . ASP A 1 74 ? 8.651 1.573 -20.819 1.00 91.69 74 ASP A C 1
ATOM 646 O O . ASP A 1 74 ? 7.605 1.351 -21.433 1.00 91.69 74 ASP A O 1
ATOM 650 N N . PHE A 1 75 ? 8.656 1.737 -19.495 1.00 91.25 75 PHE A N 1
ATOM 651 C CA . PHE A 1 75 ? 7.471 1.658 -18.640 1.00 91.25 75 PHE A CA 1
ATOM 652 C C . PHE A 1 75 ? 6.617 0.399 -18.876 1.00 91.25 75 PHE A C 1
ATOM 654 O O . PHE A 1 75 ? 5.391 0.421 -18.729 1.00 91.25 75 PHE A O 1
ATOM 661 N N . GLN A 1 76 ? 7.245 -0.720 -19.238 1.00 90.38 76 GLN A N 1
ATOM 662 C CA . GLN A 1 76 ? 6.564 -2.004 -19.341 1.00 90.38 76 GLN A CA 1
ATOM 663 C C . GLN A 1 76 ? 6.137 -2.509 -17.955 1.00 90.38 76 GLN A C 1
ATOM 665 O O . GLN A 1 76 ? 6.720 -2.167 -16.921 1.00 90.38 76 GLN A O 1
ATOM 670 N N . LYS A 1 77 ? 5.090 -3.341 -17.919 1.00 89.19 77 LYS A N 1
ATOM 671 C CA . LYS A 1 77 ? 4.689 -4.027 -16.685 1.00 89.19 77 LYS A CA 1
ATOM 672 C C . LYS A 1 77 ? 5.708 -5.111 -16.356 1.00 89.19 77 LYS A C 1
ATOM 674 O O . LYS A 1 77 ? 5.678 -6.187 -16.942 1.00 89.19 77 LYS A O 1
ATOM 679 N N . LEU A 1 78 ? 6.561 -4.814 -15.385 1.00 90.75 78 LEU A N 1
ATOM 680 C CA . LEU A 1 78 ? 7.499 -5.766 -14.806 1.00 90.75 78 LEU A CA 1
ATOM 681 C C . LEU A 1 78 ? 6.854 -6.528 -13.645 1.00 90.75 78 LEU A C 1
ATOM 683 O O . LEU A 1 78 ? 5.949 -6.029 -12.963 1.00 90.75 78 LEU A O 1
ATOM 687 N N . GLU A 1 79 ? 7.332 -7.747 -13.418 1.00 92.00 79 GLU A N 1
ATOM 688 C CA . GLU A 1 79 ? 6.939 -8.541 -12.262 1.00 92.00 79 GLU A CA 1
ATOM 689 C C . GLU A 1 79 ? 7.552 -7.921 -10.994 1.00 92.00 79 GLU A C 1
ATOM 691 O O . GLU A 1 79 ? 8.743 -7.624 -10.926 1.00 92.00 79 GLU A O 1
ATOM 696 N N . LYS A 1 80 ? 6.701 -7.597 -10.011 1.00 93.00 80 LYS A N 1
ATOM 697 C CA . LYS A 1 80 ? 7.106 -6.755 -8.872 1.00 93.00 80 LYS A CA 1
ATOM 698 C C . LYS A 1 80 ? 8.119 -7.449 -7.951 1.00 93.00 80 LYS A C 1
ATOM 700 O O . LYS A 1 80 ? 8.851 -6.733 -7.274 1.00 93.00 80 LYS A O 1
ATOM 705 N N . SER A 1 81 ? 8.129 -8.782 -7.915 1.00 92.81 81 SER A N 1
ATOM 706 C CA . SER A 1 81 ? 9.083 -9.604 -7.158 1.00 92.81 81 SER A CA 1
ATOM 707 C C . SER A 1 81 ? 10.472 -9.477 -7.772 1.00 92.81 81 SER A C 1
ATOM 709 O O . SER A 1 81 ? 11.379 -9.004 -7.106 1.00 92.81 81 SER A O 1
ATOM 711 N N . ALA A 1 82 ? 10.598 -9.711 -9.080 1.00 94.06 82 ALA A N 1
ATOM 712 C CA . ALA A 1 82 ? 11.846 -9.549 -9.817 1.00 94.06 82 ALA A CA 1
ATOM 713 C C . ALA A 1 82 ? 12.415 -8.128 -9.700 1.00 94.06 82 ALA A C 1
ATOM 715 O O . ALA A 1 82 ? 13.622 -7.937 -9.584 1.00 94.06 82 ALA A O 1
ATOM 716 N N . VAL A 1 83 ? 11.549 -7.108 -9.692 1.00 94.69 83 VAL A N 1
ATOM 717 C CA . VAL A 1 83 ? 11.980 -5.725 -9.445 1.00 94.69 83 VAL A CA 1
ATOM 718 C C . VAL A 1 83 ? 12.537 -5.543 -8.027 1.00 94.69 83 VAL A C 1
ATOM 720 O O . VAL A 1 83 ? 13.508 -4.810 -7.850 1.00 94.69 83 VAL A O 1
ATOM 723 N N . TYR A 1 84 ? 11.914 -6.157 -7.020 1.00 95.69 84 TYR A N 1
ATOM 724 C CA . TYR A 1 84 ? 12.393 -6.106 -5.640 1.00 95.69 84 TYR A CA 1
ATOM 725 C C . TYR A 1 84 ? 13.761 -6.781 -5.514 1.00 95.69 84 TYR A C 1
ATOM 727 O O . TYR A 1 84 ? 14.688 -6.142 -5.022 1.00 95.69 84 TYR A O 1
ATOM 735 N N . ASP A 1 85 ? 13.893 -7.998 -6.041 1.00 94.81 85 ASP A N 1
ATOM 736 C CA . ASP A 1 85 ? 15.127 -8.787 -5.997 1.00 94.81 85 ASP A CA 1
ATOM 737 C C . ASP A 1 85 ? 16.272 -8.044 -6.704 1.00 94.81 85 ASP A C 1
ATOM 739 O O . ASP A 1 85 ? 17.346 -7.855 -6.139 1.00 94.81 85 ASP A O 1
ATOM 743 N N . TYR A 1 86 ? 16.015 -7.485 -7.893 1.00 95.25 86 TYR A N 1
ATOM 744 C CA . TYR A 1 86 ? 17.000 -6.673 -8.616 1.00 95.25 86 TYR A CA 1
ATOM 745 C C . TYR A 1 86 ? 17.462 -5.442 -7.819 1.00 95.25 86 TYR A C 1
ATOM 747 O O . TYR A 1 86 ? 18.64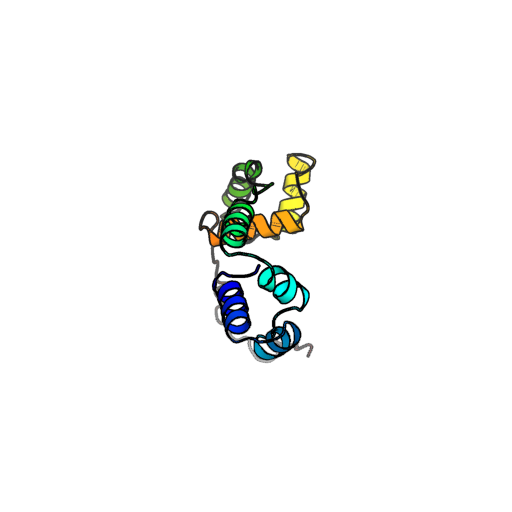1 -5.081 -7.828 1.00 95.25 86 TYR A O 1
ATOM 755 N N . LEU A 1 87 ? 16.537 -4.750 -7.144 1.00 94.06 87 LEU A N 1
ATOM 756 C CA . LEU A 1 87 ? 16.881 -3.585 -6.327 1.00 94.06 87 LEU A CA 1
ATOM 757 C C . LEU A 1 87 ? 17.663 -3.984 -5.075 1.00 94.06 87 LEU A C 1
ATOM 759 O O . LEU A 1 87 ? 18.559 -3.242 -4.680 1.00 94.06 87 LEU A O 1
ATOM 763 N N . GLU A 1 88 ? 17.352 -5.134 -4.482 1.00 94.88 88 GLU A N 1
ATOM 764 C CA . GLU A 1 88 ? 18.085 -5.687 -3.345 1.00 94.88 88 GLU A CA 1
ATOM 765 C C . GLU A 1 88 ? 19.515 -6.083 -3.737 1.00 94.88 88 GLU A C 1
ATOM 767 O O . GLU A 1 88 ? 20.468 -5.722 -3.049 1.00 94.88 88 GLU A O 1
ATOM 772 N N . GLU A 1 89 ? 19.704 -6.712 -4.898 1.00 94.19 89 GLU A N 1
ATOM 773 C CA . GLU A 1 89 ? 21.036 -7.036 -5.424 1.00 94.19 89 GLU A CA 1
ATOM 774 C C . GLU A 1 89 ? 21.879 -5.784 -5.712 1.00 94.19 89 GLU A C 1
ATOM 776 O O . GLU A 1 89 ? 23.091 -5.774 -5.487 1.00 94.19 89 GLU A O 1
ATOM 781 N N . LYS A 1 90 ? 21.259 -4.711 -6.222 1.00 93.38 90 LYS A N 1
ATOM 782 C CA . LYS A 1 90 ? 21.974 -3.481 -6.607 1.00 93.38 90 LYS A CA 1
ATOM 783 C C . LYS A 1 90 ? 22.246 -2.527 -5.451 1.00 93.38 90 LYS A C 1
ATOM 785 O O . LYS A 1 90 ? 23.266 -1.841 -5.475 1.00 93.38 90 LYS A O 1
ATOM 790 N N . LEU A 1 91 ? 21.323 -2.418 -4.500 1.00 91.31 91 LEU A N 1
ATOM 791 C CA . LEU A 1 91 ? 21.361 -1.418 -3.426 1.00 91.31 91 LEU A CA 1
ATOM 792 C C . LEU A 1 91 ? 21.639 -2.038 -2.049 1.00 91.31 91 LEU A C 1
ATOM 794 O O . LEU A 1 91 ? 21.835 -1.302 -1.083 1.00 91.31 91 LEU A O 1
ATOM 798 N N . GLY A 1 92 ? 21.677 -3.369 -1.956 1.00 91.75 92 GLY A N 1
ATOM 799 C CA . GLY A 1 92 ? 21.771 -4.108 -0.704 1.00 91.75 92 GLY A CA 1
ATOM 800 C C . GLY A 1 92 ? 20.415 -4.256 -0.009 1.00 91.75 92 GLY A C 1
ATOM 801 O O . GLY A 1 92 ? 19.355 -4.097 -0.613 1.00 91.75 92 GLY A O 1
ATOM 802 N N . SER A 1 93 ? 20.455 -4.549 1.295 1.00 91.25 93 SER A N 1
ATOM 803 C CA . SER A 1 93 ? 19.256 -4.815 2.099 1.00 91.25 93 SER A CA 1
ATOM 804 C C . SER A 1 93 ? 18.240 -3.674 2.004 1.00 91.25 93 SER A C 1
ATOM 806 O O . SER A 1 93 ? 18.482 -2.552 2.454 1.00 91.25 93 SER A O 1
ATOM 808 N N . LEU A 1 94 ? 17.054 -3.990 1.487 1.00 92.25 94 LEU A N 1
ATOM 809 C CA . LEU A 1 94 ? 15.958 -3.038 1.359 1.00 92.25 94 LEU A CA 1
ATOM 810 C C . LEU A 1 94 ? 15.245 -2.812 2.708 1.00 92.25 94 LEU A C 1
ATOM 812 O O . LEU A 1 94 ? 15.218 -3.691 3.569 1.00 92.25 94 LEU A O 1
ATOM 816 N N . PRO A 1 95 ? 14.610 -1.645 2.924 1.00 90.19 95 PRO A N 1
ATOM 817 C CA . PRO A 1 95 ? 14.112 -1.237 4.242 1.00 90.19 95 PRO A CA 1
ATOM 818 C C . PRO A 1 95 ? 12.788 -1.910 4.651 1.00 90.19 95 PRO A C 1
ATOM 820 O O . PRO A 1 95 ? 12.201 -1.578 5.681 1.00 90.19 95 PRO A O 1
ATOM 823 N N . GLY A 1 96 ? 12.264 -2.837 3.851 1.00 89.31 96 GLY A N 1
ATOM 824 C CA . GLY A 1 96 ? 11.004 -3.507 4.136 1.00 89.31 96 GLY A CA 1
ATOM 825 C C . GLY A 1 96 ? 10.786 -4.740 3.275 1.00 89.31 96 GLY A C 1
ATOM 826 O O . GLY A 1 96 ? 11.533 -5.010 2.344 1.00 89.31 96 GLY A O 1
ATOM 827 N N . THR A 1 97 ? 9.719 -5.472 3.581 1.00 92.25 97 THR A N 1
ATOM 828 C CA . THR A 1 97 ? 9.374 -6.708 2.874 1.00 92.25 97 THR A CA 1
ATOM 829 C C . THR A 1 97 ? 8.883 -6.452 1.451 1.00 92.25 97 THR A C 1
ATOM 831 O O . THR A 1 97 ? 8.302 -5.404 1.151 1.00 92.25 97 THR A O 1
ATOM 834 N N . GLU A 1 98 ? 8.986 -7.471 0.605 1.00 92.31 98 GLU A N 1
ATOM 835 C CA . GLU A 1 98 ? 8.461 -7.490 -0.766 1.00 92.31 98 GLU A CA 1
ATOM 836 C C . GLU A 1 98 ? 6.952 -7.153 -0.823 1.00 92.31 98 GLU A C 1
ATOM 838 O O . GLU A 1 98 ? 6.474 -6.447 -1.713 1.00 92.31 98 GLU A O 1
ATOM 843 N N . ARG A 1 99 ? 6.167 -7.520 0.202 1.00 92.75 99 ARG A N 1
ATOM 844 C CA . ARG A 1 99 ? 4.764 -7.075 0.330 1.00 92.75 99 ARG A CA 1
ATOM 845 C C . ARG A 1 99 ? 4.639 -5.554 0.469 1.00 92.75 99 ARG A C 1
ATOM 847 O O . ARG A 1 99 ? 3.754 -4.947 -0.136 1.00 92.75 99 ARG A O 1
ATOM 854 N N . SER A 1 100 ? 5.481 -4.933 1.289 1.00 90.75 100 SER A N 1
ATOM 855 C CA . SER A 1 100 ? 5.502 -3.477 1.462 1.00 90.75 100 SER A CA 1
ATOM 856 C C . SER A 1 100 ? 5.968 -2.776 0.187 1.00 90.75 100 SER A C 1
ATOM 858 O O . SER A 1 100 ? 5.395 -1.746 -0.170 1.00 90.75 100 SER A O 1
ATOM 860 N N . PHE A 1 101 ? 6.914 -3.375 -0.537 1.00 94.69 101 PHE A N 1
ATOM 861 C CA . PHE A 1 101 ? 7.355 -2.905 -1.846 1.00 94.69 101 PHE A CA 1
ATOM 862 C C . PHE A 1 101 ? 6.222 -2.939 -2.879 1.00 94.69 101 PHE A C 1
ATOM 864 O O . PHE A 1 101 ? 5.902 -1.924 -3.495 1.00 94.69 101 PHE A O 1
ATOM 871 N N . ARG A 1 102 ? 5.506 -4.066 -2.996 1.00 93.25 102 ARG A N 1
ATOM 872 C CA . ARG A 1 102 ? 4.338 -4.198 -3.886 1.00 93.25 102 ARG A CA 1
ATOM 873 C C . ARG A 1 102 ? 3.243 -3.177 -3.583 1.00 93.25 102 ARG A C 1
ATOM 875 O O . ARG A 1 102 ? 2.635 -2.633 -4.511 1.00 93.25 102 ARG A O 1
ATOM 882 N N . ASN A 1 103 ? 2.999 -2.898 -2.302 1.00 91.44 103 ASN A N 1
ATOM 883 C CA . ASN A 1 103 ? 2.076 -1.842 -1.881 1.00 91.44 103 ASN A CA 1
ATOM 884 C C . ASN A 1 103 ? 2.582 -0.454 -2.289 1.00 91.44 103 ASN A C 1
ATOM 886 O O . ASN A 1 103 ? 1.781 0.388 -2.683 1.00 91.44 103 ASN A O 1
ATOM 890 N N . TYR A 1 104 ? 3.892 -0.218 -2.213 1.00 93.44 104 TYR A N 1
ATOM 891 C CA . TYR A 1 104 ? 4.498 1.042 -2.626 1.00 93.44 104 TYR A CA 1
ATOM 892 C C . TYR A 1 104 ? 4.401 1.269 -4.139 1.00 93.44 104 TYR A C 1
ATOM 894 O O . TYR A 1 104 ? 3.942 2.324 -4.557 1.00 93.44 104 TYR A O 1
ATOM 902 N N . ILE A 1 105 ? 4.696 0.258 -4.962 1.00 93.50 105 ILE A N 1
ATOM 903 C CA . ILE A 1 105 ? 4.477 0.330 -6.417 1.00 93.50 105 ILE A CA 1
ATOM 904 C C . ILE A 1 105 ? 3.007 0.616 -6.743 1.00 93.50 105 ILE A C 1
ATOM 906 O O . ILE A 1 105 ? 2.711 1.425 -7.614 1.00 93.50 105 ILE A O 1
ATOM 910 N N . SER A 1 106 ? 2.074 -0.025 -6.033 1.00 91.12 106 SER A N 1
ATOM 911 C CA . SER A 1 106 ? 0.637 0.219 -6.233 1.00 91.12 106 SER A CA 1
ATOM 912 C C . SER A 1 106 ? 0.256 1.657 -5.874 1.00 91.12 106 SER A C 1
ATOM 914 O O . SER A 1 106 ? -0.482 2.288 -6.619 1.00 91.12 106 SER A O 1
ATOM 916 N N . PHE A 1 107 ? 0.838 2.200 -4.803 1.00 91.00 107 PHE A N 1
ATOM 917 C CA . PHE A 1 107 ? 0.702 3.610 -4.450 1.00 91.00 107 PHE A CA 1
ATOM 918 C C . PHE A 1 107 ? 1.224 4.539 -5.557 1.00 91.00 107 PHE A C 1
ATOM 920 O O . PHE A 1 107 ? 0.498 5.451 -5.920 1.00 91.00 107 PHE A O 1
ATOM 927 N N . LEU A 1 108 ? 2.403 4.280 -6.141 1.00 92.94 108 LEU A N 1
ATOM 928 C CA . LEU A 1 108 ? 2.936 5.086 -7.254 1.00 92.94 108 LEU A CA 1
ATOM 929 C C . LEU A 1 108 ? 2.009 5.085 -8.482 1.00 92.94 108 LEU A C 1
ATOM 931 O O . LEU A 1 108 ? 1.930 6.079 -9.199 1.00 92.94 108 LEU A O 1
ATOM 935 N N . ILE A 1 109 ? 1.309 3.976 -8.735 1.00 91.44 109 ILE A N 1
ATOM 936 C CA . ILE A 1 109 ? 0.334 3.873 -9.830 1.00 91.44 109 ILE A CA 1
ATOM 937 C C . ILE A 1 109 ? -0.932 4.671 -9.501 1.00 91.44 109 ILE A C 1
ATOM 939 O O . ILE A 1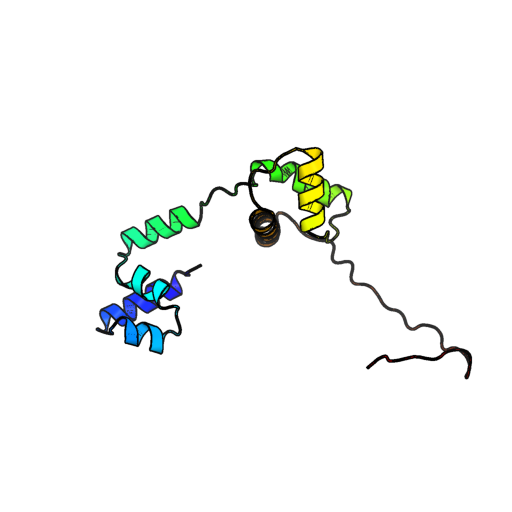 109 ? -1.414 5.432 -10.335 1.00 91.44 109 ILE A O 1
ATOM 943 N N . GLU A 1 110 ? -1.461 4.520 -8.283 1.00 88.19 110 GLU A N 1
ATOM 944 C CA . GLU A 1 110 ? -2.653 5.238 -7.807 1.00 88.19 110 GLU A CA 1
ATOM 945 C C . GLU A 1 110 ? -2.445 6.760 -7.755 1.00 88.19 110 GLU A C 1
ATOM 947 O O . GLU A 1 110 ? -3.391 7.510 -7.981 1.00 88.19 110 GLU A O 1
ATOM 952 N N . THR A 1 111 ? -1.223 7.224 -7.474 1.00 88.69 111 THR A N 1
ATOM 953 C CA . THR A 1 111 ? -0.850 8.649 -7.464 1.00 88.69 111 THR A CA 1
ATOM 954 C C . THR A 1 111 ? -0.393 9.174 -8.824 1.00 88.69 111 THR A C 1
ATOM 956 O O . THR A 1 111 ? 0.099 10.298 -8.901 1.00 88.69 111 THR A O 1
ATOM 959 N N . GLU A 1 112 ? -0.530 8.381 -9.891 1.00 89.00 112 GLU A N 1
ATOM 960 C CA . GLU A 1 112 ? -0.106 8.715 -11.257 1.00 89.00 112 GLU A CA 1
ATOM 961 C C . GLU A 1 112 ? 1.400 8.983 -11.442 1.00 89.00 112 GLU A C 1
ATOM 963 O O . GLU A 1 112 ? 1.827 9.432 -12.506 1.00 89.00 112 GLU A O 1
ATOM 968 N N . GLN A 1 113 ? 2.223 8.658 -10.446 1.00 90.19 113 GLN A N 1
ATOM 969 C CA . GLN A 1 113 ? 3.681 8.787 -10.502 1.00 90.19 113 GLN A CA 1
ATOM 970 C C . GLN A 1 113 ? 4.339 7.678 -11.337 1.00 90.19 113 GLN A C 1
ATOM 972 O O . GLN A 1 113 ? 5.453 7.854 -11.826 1.00 90.19 113 GLN A O 1
ATOM 977 N N . LEU A 1 114 ? 3.656 6.542 -11.517 1.00 91.44 114 LEU A N 1
ATOM 978 C CA . LEU A 1 114 ? 4.065 5.444 -12.388 1.00 91.44 114 LEU A CA 1
ATOM 979 C C . LEU A 1 114 ? 2.905 5.053 -13.309 1.00 91.44 114 LEU A C 1
ATOM 981 O O . LEU A 1 114 ? 1.892 4.520 -12.858 1.00 91.44 114 LEU A O 1
ATOM 985 N N . LYS A 1 115 ? 3.069 5.277 -14.614 1.00 91.19 115 LYS A N 1
ATOM 986 C CA . LYS A 1 115 ? 2.118 4.849 -15.648 1.00 91.19 115 LYS A CA 1
ATOM 987 C C . LYS A 1 115 ? 2.784 3.797 -16.517 1.00 91.19 115 LYS A C 1
ATOM 989 O O . LYS A 1 115 ? 3.911 3.993 -16.953 1.00 91.19 115 LYS A O 1
ATOM 994 N N . PHE A 1 116 ? 2.092 2.685 -16.741 1.00 89.44 116 PHE A N 1
ATOM 995 C CA . PHE A 1 116 ? 2.586 1.636 -17.624 1.00 89.44 116 PHE A CA 1
ATOM 996 C C . PHE A 1 116 ? 2.149 1.884 -19.056 1.00 89.44 116 PHE A C 1
ATOM 998 O O . PHE A 1 116 ? 1.001 2.262 -19.300 1.00 89.44 116 PHE A O 1
ATOM 1005 N N . ASN A 1 117 ? 3.026 1.557 -19.996 1.00 85.62 117 ASN A N 1
ATOM 1006 C CA . ASN A 1 117 ? 2.664 1.496 -21.398 1.00 85.62 117 ASN A CA 1
ATOM 1007 C C . ASN A 1 117 ? 1.723 0.305 -21.618 1.00 85.62 117 ASN A C 1
ATOM 1009 O O . ASN A 1 117 ? 2.088 -0.862 -21.460 1.00 85.62 117 ASN A O 1
ATOM 1013 N N . SER A 1 118 ? 0.465 0.601 -21.951 1.00 68.62 118 SER A N 1
ATOM 1014 C CA . SER A 1 118 ? -0.510 -0.407 -22.354 1.00 68.62 118 SER A CA 1
ATOM 1015 C C . SER A 1 118 ? -0.217 -0.846 -23.784 1.00 68.62 118 SER A C 1
ATOM 1017 O O . SER A 1 118 ? -0.904 -0.431 -24.717 1.00 68.62 118 SER A O 1
ATOM 1019 N N . ASN A 1 119 ? 0.784 -1.703 -23.967 1.00 66.50 119 ASN A N 1
ATOM 1020 C CA . ASN A 1 119 ? 0.922 -2.423 -25.224 1.00 66.50 119 ASN A CA 1
ATOM 1021 C C . ASN A 1 119 ? -0.213 -3.447 -25.292 1.00 66.50 119 ASN A C 1
ATOM 1023 O O . ASN A 1 119 ? -0.088 -4.582 -24.830 1.00 66.50 119 ASN A O 1
ATOM 1027 N N . LYS A 1 120 ? -1.373 -3.027 -25.811 1.00 67.19 120 LYS A N 1
ATOM 1028 C CA . LYS A 1 120 ? -2.413 -3.972 -26.214 1.00 67.19 120 LYS A CA 1
ATOM 1029 C C . LYS A 1 120 ? -1.794 -4.839 -27.301 1.00 67.19 120 LYS A C 1
ATOM 1031 O O . LYS A 1 120 ? -1.391 -4.322 -28.339 1.00 67.19 120 LYS A O 1
ATOM 1036 N N . ARG A 1 121 ? -1.692 -6.145 -27.057 1.00 72.25 121 ARG A N 1
ATOM 1037 C CA . ARG A 1 121 ? -1.323 -7.091 -28.109 1.00 72.25 121 ARG A CA 1
ATOM 1038 C C . ARG A 1 121 ? -2.388 -6.987 -29.200 1.00 72.25 121 ARG A C 1
ATOM 1040 O O . ARG A 1 121 ? -3.560 -7.244 -28.935 1.00 72.25 121 ARG A O 1
ATOM 1047 N N . ILE A 1 122 ? -1.983 -6.545 -30.384 1.00 76.12 122 ILE A N 1
ATOM 1048 C CA . ILE A 1 122 ? -2.854 -6.488 -31.554 1.00 76.12 122 ILE A CA 1
ATOM 1049 C C . ILE A 1 122 ? -2.782 -7.866 -32.204 1.00 76.12 122 ILE A C 1
ATOM 1051 O O . ILE A 1 122 ? -1.697 -8.329 -32.553 1.00 76.12 122 ILE A O 1
ATOM 1055 N N . TYR A 1 123 ? -3.924 -8.534 -32.306 1.00 80.31 123 TYR A N 1
ATOM 1056 C CA . TYR A 1 123 ? -4.046 -9.790 -33.033 1.00 80.31 123 TYR A CA 1
ATOM 1057 C C . TYR A 1 123 ? -4.542 -9.482 -34.440 1.00 80.31 123 TYR A C 1
ATOM 1059 O O . TYR A 1 123 ? -5.443 -8.661 -34.611 1.00 80.31 123 TYR A O 1
ATOM 1067 N N . TYR A 1 124 ? -3.966 -10.154 -35.427 1.00 81.69 124 TYR A N 1
ATOM 1068 C CA . TYR A 1 124 ? -4.435 -10.119 -36.805 1.00 81.69 124 TYR A CA 1
ATOM 1069 C C . TYR A 1 124 ? -4.899 -11.520 -37.202 1.00 81.69 124 TYR A C 1
ATOM 1071 O O . TYR A 1 124 ? -4.346 -12.499 -36.688 1.00 81.69 124 TYR A O 1
ATOM 1079 N N . PRO A 1 125 ? -5.904 -11.635 -38.087 1.00 83.12 125 PRO A N 1
ATOM 1080 C CA . PRO A 1 125 ? -6.247 -12.920 -38.671 1.00 83.12 125 PRO A CA 1
ATOM 1081 C C . PRO A 1 125 ? -5.011 -13.490 -39.372 1.00 83.12 125 PRO A C 1
ATOM 1083 O O . PRO A 1 125 ? -4.355 -12.812 -40.164 1.00 83.12 125 PRO A O 1
ATOM 1086 N N . VAL A 1 126 ? -4.678 -14.732 -39.040 1.00 81.44 126 VAL A N 1
ATOM 1087 C CA . VAL A 1 126 ? -3.677 -15.504 -39.776 1.00 81.44 126 VAL A CA 1
ATOM 1088 C C . VAL A 1 126 ? -4.332 -15.961 -41.078 1.00 81.44 126 VAL A C 1
ATOM 1090 O O . VAL A 1 126 ? -5.516 -16.295 -41.077 1.00 81.44 126 VAL A O 1
ATOM 1093 N N . ALA A 1 127 ? -3.590 -15.945 -42.186 1.00 86.81 127 ALA A N 1
ATOM 1094 C CA . ALA A 1 127 ? -4.101 -16.437 -43.461 1.00 86.81 127 ALA A CA 1
ATOM 1095 C C . ALA A 1 127 ? -4.560 -17.898 -43.327 1.00 86.81 127 ALA A C 1
ATOM 1097 O O . ALA A 1 127 ? -3.851 -18.715 -42.733 1.00 86.81 127 ALA A O 1
ATOM 1098 N N . GLU A 1 128 ? -5.733 -18.217 -43.877 1.00 83.62 128 GLU A N 1
ATOM 1099 C CA . GLU A 1 128 ? -6.258 -19.580 -43.852 1.00 83.62 128 GLU A CA 1
ATOM 1100 C C . GLU A 1 128 ? -5.320 -20.519 -44.614 1.00 83.62 128 GLU A C 1
ATOM 1102 O O . GLU A 1 128 ? -4.957 -20.278 -45.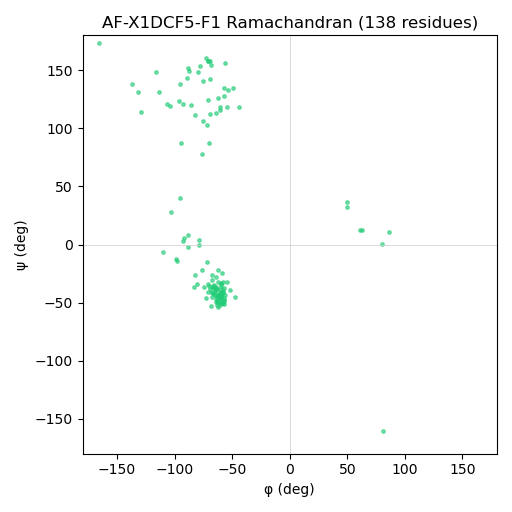769 1.00 83.62 128 GLU A O 1
ATOM 1107 N N . LEU A 1 129 ? -4.908 -21.596 -43.947 1.00 87.06 129 LEU A N 1
ATOM 1108 C CA . LEU A 1 129 ? -4.135 -22.658 -44.570 1.00 87.06 129 LEU A CA 1
ATOM 1109 C C . LEU A 1 129 ? -5.083 -23.692 -45.200 1.00 87.06 129 LEU A C 1
ATOM 1111 O O . LEU A 1 129 ? -6.171 -23.927 -44.672 1.00 87.06 129 LEU A O 1
ATOM 1115 N N . PRO A 1 130 ? -4.678 -24.358 -46.298 1.00 88.38 130 PRO A N 1
ATOM 1116 C CA . PRO A 1 130 ? -5.462 -25.432 -46.897 1.00 88.38 130 PRO A CA 1
ATOM 1117 C C . PRO A 1 130 ? -5.782 -26.553 -45.900 1.00 88.38 130 PRO A C 1
ATOM 1119 O O . PRO A 1 130 ? -5.034 -26.793 -44.944 1.00 88.38 130 PRO A O 1
ATOM 1122 N N . TYR A 1 131 ? -6.850 -27.303 -46.178 1.00 85.50 131 TYR A N 1
ATOM 1123 C CA . TYR A 1 131 ? -7.231 -28.470 -45.383 1.00 85.50 131 TYR A CA 1
ATOM 1124 C C . TYR A 1 131 ? -6.039 -29.415 -45.143 1.00 85.50 131 TYR A C 1
ATOM 1126 O O . TYR A 1 131 ? -5.259 -29.710 -46.049 1.00 85.50 131 TYR A O 1
ATOM 1134 N N . GLY A 1 132 ? -5.886 -29.876 -43.899 1.00 87.62 132 GLY A N 1
ATOM 1135 C CA . GLY A 1 132 ? -4.811 -30.789 -43.493 1.00 87.62 132 GLY A CA 1
ATOM 1136 C C . GLY A 1 132 ? -3.445 -30.137 -43.236 1.00 87.62 132 GLY A C 1
ATOM 1137 O O . GLY A 1 132 ? -2.505 -30.846 -42.884 1.00 87.62 132 GLY A O 1
ATOM 1138 N N . LYS A 1 133 ? -3.304 -28.809 -43.383 1.00 86.56 133 LYS A N 1
ATOM 1139 C CA . LYS A 1 133 ? -2.064 -28.072 -43.057 1.00 86.56 133 LYS A CA 1
ATOM 1140 C C . LYS A 1 133 ? -2.080 -27.385 -41.689 1.00 86.56 133 LYS A C 1
ATOM 1142 O O . LYS A 1 133 ? -1.022 -26.978 -41.217 1.00 86.56 133 LYS A O 1
ATOM 1147 N N . GLN A 1 134 ? -3.242 -27.282 -41.049 1.00 86.25 134 GLN A N 1
ATOM 1148 C CA . GLN A 1 134 ? -3.398 -26.724 -39.709 1.00 86.25 134 GLN A CA 1
ATOM 1149 C C . GLN A 1 134 ? -4.348 -27.596 -38.885 1.00 86.25 134 GLN A C 1
ATOM 1151 O O . GLN A 1 134 ? -5.375 -28.049 -39.385 1.00 86.25 134 GLN A O 1
ATOM 1156 N N . LEU A 1 135 ? -3.995 -27.817 -37.621 1.00 84.50 135 LEU A N 1
ATOM 1157 C CA . LEU A 1 135 ? -4.820 -28.485 -36.620 1.00 84.50 135 LEU A CA 1
ATOM 1158 C C . LEU A 1 135 ? -4.808 -27.621 -35.358 1.00 84.50 135 LEU A C 1
ATOM 1160 O O . LEU A 1 135 ? -3.738 -27.215 -34.904 1.00 84.50 135 LEU A O 1
ATOM 1164 N N . GLN A 1 136 ? -5.981 -27.342 -34.794 1.00 85.38 136 GLN A N 1
ATOM 1165 C CA . GLN A 1 136 ? -6.100 -26.745 -33.467 1.00 85.38 136 GLN A CA 1
ATOM 1166 C C . GLN A 1 136 ? -6.325 -27.871 -32.458 1.00 85.38 136 GLN A C 1
ATOM 1168 O O . GLN A 1 136 ? -7.252 -28.662 -32.610 1.00 85.38 136 GLN A O 1
ATOM 1173 N N . ILE A 1 137 ? -5.459 -27.951 -31.452 1.00 86.06 137 ILE A N 1
ATOM 1174 C CA . ILE A 1 137 ? -5.581 -28.903 -30.348 1.00 86.06 137 ILE A CA 1
ATOM 1175 C C . ILE A 1 137 ? -6.019 -28.100 -29.128 1.00 86.06 137 ILE A C 1
ATOM 1177 O O . ILE A 1 137 ? -5.331 -27.155 -28.743 1.00 86.06 137 ILE A O 1
ATOM 1181 N N . ASP A 1 138 ? -7.165 -28.461 -28.560 1.00 85.75 138 ASP A N 1
ATOM 1182 C CA . ASP A 1 138 ? -7.658 -27.902 -27.307 1.00 85.75 138 ASP A CA 1
ATOM 1183 C C . ASP A 1 138 ? -7.435 -28.930 -26.195 1.00 85.75 138 ASP A C 1
ATOM 1185 O O . ASP A 1 138 ? -7.920 -30.062 -26.271 1.00 85.75 138 ASP A O 1
ATOM 1189 N N . PHE A 1 139 ? -6.643 -28.555 -25.196 1.00 75.06 139 PHE A N 1
ATOM 1190 C CA . PHE A 1 139 ? -6.468 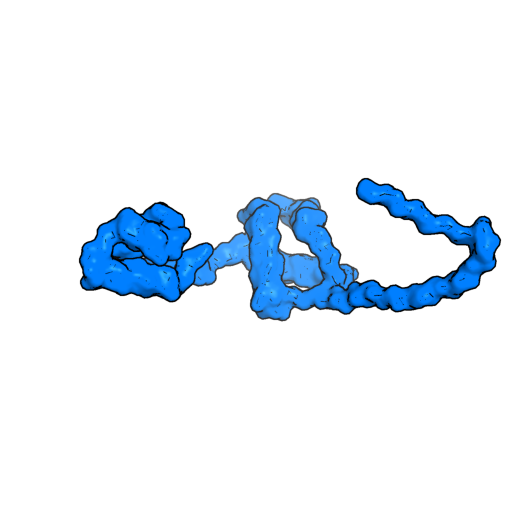-29.346 -23.985 1.00 75.06 139 PHE A CA 1
ATOM 1191 C C . PHE A 1 139 ? -7.470 -28.788 -22.982 1.00 75.06 139 PHE A C 1
ATOM 1193 O O . PHE A 1 139 ? -7.146 -27.833 -22.278 1.00 75.06 139 PHE A O 1
ATOM 1200 N N . GLY A 1 140 ? -8.692 -29.325 -23.022 1.00 68.12 140 GLY A N 1
ATOM 1201 C CA . GLY A 1 140 ? -9.799 -28.891 -22.164 1.00 68.12 140 GLY A CA 1
ATOM 1202 C C . GLY A 1 140 ? -9.443 -28.780 -20.685 1.00 68.12 140 GLY A C 1
ATOM 1203 O O . GLY A 1 140 ? -8.556 -29.532 -20.217 1.00 68.12 140 GLY A O 1
#

Sequence (140 aa):
MVNKIMYQKIQHFKRKGFTKADIVRETGLNKRTVWKYYSMSEKKYSRYIEKVRYRTKIFEPYQPPILNLYKVNDFQKLEKSAVYDYLEEKLGSLPGTERSFRNYISFLIETEQLKFNSNKRIYYPVAELPYGKQLQIDFG

Secondary structure (DSSP, 8-state):
---HHHHHHHHHHHHTT--HHHHHHHH---HHHHHHHHT--HHHHHHHHHHHHT---TTGGGHHHHHHHHHHTTT----HHHHHHHHHHHHSS-SS-HHHHHHHHHHHHHTTSS----------PPPPPPTTS-------

Mean predicted aligned error: 10.99 Å

pLDDT: mean 88.38, std 8.25, range [56.81, 95.69]

Nearest PDB structures (foldseek):
  1mdm-assembly1_A  TM=3.916E-01  e=3.061E-01  Homo sapiens
  7s03-assembly1_A-2  TM=5.624E-01  e=4.003E+00  Homo sapiens
  6vsk-assembly1_A  TM=5.662E-01  e=9.069E+00  Homo sapiens
  2vk9-assembly1_A  TM=2.511E-01  e=6.772E+00  Clostridium novyi

Foldseek 3Di:
DQDPVNLVLLVVVVVVVDDLVVSCVVVVDDSVVSVVSNPADPVRVVVVVVCVVPPPLQCPVVLVVLVVVCVVVVQADDDLVVSVVVCCVVVNDRRDDSVSSVVVVVVCVVVVVRDHDPPDPDDDDDPDDDPP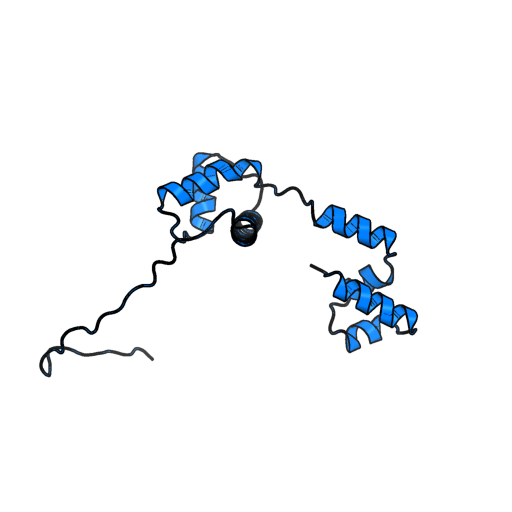PDDDDDPD

Solvent-accessible surface area (backbone atoms only — not comparable to full-atom values): 8827 Å² total; per-residue (Å²): 132,90,48,72,68,57,53,51,51,47,52,50,42,47,74,72,67,50,50,75,68,52,49,26,68,78,65,73,46,56,65,70,57,50,58,56,50,65,76,48,49,68,76,57,46,54,54,47,49,51,56,61,71,64,53,77,59,77,59,56,88,47,43,64,64,53,54,48,54,34,57,79,50,68,23,48,88,69,61,66,64,62,53,46,53,53,49,32,74,74,72,40,90,63,88,63,54,70,70,57,50,54,52,48,56,50,46,34,40,76,70,66,76,45,70,64,56,80,78,71,84,82,83,74,88,73,82,86,68,62,91,89,74,71,83,89,83,81,84,128

Organism: NCBI:txid412755